Protein AF-A0A2R4D479-F1 (afdb_monomer)

Solvent-accessible surface area (backbone atoms only — not comparable to full-atom values): 5970 Å² total; per-residue (Å²): 133,58,72,70,57,56,53,51,52,51,52,43,51,50,31,46,48,44,20,58,73,64,46,80,60,43,45,58,50,75,53,75,57,97,56,35,37,37,39,37,35,34,48,72,78,60,43,76,32,77,89,82,70,40,78,44,56,50,33,23,30,35,44,27,45,49,48,63,38,92,91,43,76,91,45,66,48,73,45,81,56,66,67,41,71,59,51,73,70,55,50,52,53,52,51,56,51,40,37,58,74,71,63,76,111

Foldseek 3Di:
DDPVVVQVVVLLVLLCCCCVPQVVNDQWDWDDDPFKIKIFRSDDAWDQWPPVRDTHGPRKMKMWTWAADPVHRVDIDTDIDTIGHDHPVNSVVSNVVSCVVVVVD

Structure (mmCIF, N/CA/C/O backbone):
data_AF-A0A2R4D479-F1
#
_entry.id   AF-A0A2R4D479-F1
#
loop_
_atom_site.group_PDB
_atom_site.id
_atom_site.type_symbol
_atom_site.label_atom_id
_atom_site.label_alt_id
_atom_site.label_comp_id
_atom_site.label_asym_id
_atom_site.label_entity_id
_atom_site.label_seq_id
_atom_site.pdbx_PDB_ins_code
_atom_site.Cartn_x
_atom_site.Cartn_y
_atom_site.Cartn_z
_atom_site.occupancy
_atom_site.B_iso_or_equiv
_atom_site.auth_seq_id
_atom_site.auth_comp_id
_atom_site.auth_asym_id
_atom_site.auth_atom_id
_atom_site.pdbx_PDB_model_num
ATOM 1 N N . MET A 1 1 ? -27.115 -8.061 4.539 1.00 49.44 1 MET A N 1
ATOM 2 C CA . MET A 1 1 ? -25.692 -7.739 4.291 1.00 49.44 1 MET A CA 1
ATOM 3 C C . MET A 1 1 ? -24.907 -9.038 4.411 1.00 49.44 1 MET A C 1
ATOM 5 O O . MET A 1 1 ? -24.938 -9.624 5.482 1.00 49.44 1 MET A O 1
ATOM 9 N N . GLY A 1 2 ? -24.333 -9.552 3.318 1.00 49.84 2 GLY A N 1
ATOM 10 C CA . GLY A 1 2 ? -23.584 -10.822 3.328 1.00 49.84 2 GLY A CA 1
ATOM 11 C C . GLY A 1 2 ? -22.213 -10.693 4.003 1.00 49.84 2 GLY A C 1
ATOM 12 O O . GLY A 1 2 ? -21.717 -9.577 4.165 1.00 49.84 2 GLY A O 1
ATOM 13 N N . GLU A 1 3 ? -21.595 -11.817 4.374 1.00 61.03 3 GLU A N 1
ATOM 14 C CA . GLU A 1 3 ? -20.302 -11.890 5.088 1.00 61.03 3 GLU A CA 1
ATOM 15 C C . GLU A 1 3 ? -19.199 -11.018 4.463 1.00 61.03 3 GLU A C 1
ATOM 17 O O . GLU A 1 3 ? -18.471 -10.330 5.179 1.00 61.03 3 GLU A O 1
ATOM 22 N N . ASN A 1 4 ? -19.158 -10.933 3.129 1.00 61.09 4 ASN A N 1
ATOM 23 C CA . ASN A 1 4 ? -18.216 -10.086 2.389 1.00 61.09 4 ASN A CA 1
ATOM 24 C C . ASN A 1 4 ? -18.323 -8.595 2.755 1.00 61.09 4 ASN A C 1
ATOM 26 O O . ASN A 1 4 ? -17.312 -7.906 2.843 1.00 61.09 4 ASN A O 1
ATOM 30 N N . GLY A 1 5 ? -19.531 -8.089 3.024 1.00 58.72 5 GLY A N 1
ATOM 31 C CA . GLY A 1 5 ? -19.734 -6.697 3.435 1.00 58.72 5 GLY A CA 1
ATOM 32 C C . GLY A 1 5 ? -19.196 -6.409 4.839 1.00 58.72 5 GLY A C 1
ATOM 33 O O . GLY A 1 5 ? -18.664 -5.329 5.085 1.00 58.72 5 GLY A O 1
ATOM 34 N N . LYS A 1 6 ? -19.274 -7.391 5.748 1.00 66.00 6 LYS A N 1
ATOM 35 C CA . LYS A 1 6 ? -18.754 -7.273 7.119 1.00 66.00 6 LYS A CA 1
ATOM 36 C C . LYS A 1 6 ? -17.222 -7.289 7.141 1.00 66.00 6 LYS A C 1
ATOM 38 O O . LYS A 1 6 ? -16.619 -6.521 7.885 1.00 66.00 6 LYS A O 1
ATOM 43 N N . ILE A 1 7 ? -16.599 -8.107 6.289 1.00 65.69 7 ILE A N 1
ATOM 44 C CA . ILE A 1 7 ? -15.136 -8.165 6.131 1.00 65.69 7 ILE A CA 1
ATOM 45 C C . ILE A 1 7 ? -14.602 -6.854 5.533 1.00 65.69 7 ILE A C 1
ATOM 47 O O . ILE A 1 7 ? -13.645 -6.290 6.056 1.00 65.69 7 ILE A O 1
ATOM 51 N N . ILE A 1 8 ? -15.250 -6.313 4.494 1.00 63.94 8 ILE A N 1
ATOM 52 C CA . ILE A 1 8 ? -14.837 -5.042 3.870 1.00 63.94 8 ILE A CA 1
ATOM 53 C C . ILE A 1 8 ? -14.929 -3.870 4.859 1.00 63.94 8 ILE A C 1
ATOM 55 O O . ILE A 1 8 ? -14.017 -3.043 4.911 1.00 63.94 8 ILE A O 1
ATOM 59 N N . LEU A 1 9 ? -15.998 -3.799 5.662 1.00 68.75 9 LEU A N 1
ATOM 60 C CA . LEU A 1 9 ? -16.137 -2.776 6.707 1.00 68.75 9 LEU A CA 1
ATOM 61 C C . LEU A 1 9 ? -15.024 -2.881 7.760 1.00 68.75 9 LEU A C 1
ATOM 63 O O . LEU A 1 9 ? -14.459 -1.859 8.141 1.00 68.75 9 LEU A O 1
ATOM 67 N N . ASN A 1 10 ? -14.652 -4.101 8.158 1.00 86.94 10 ASN A N 1
ATOM 68 C CA . ASN A 1 10 ? -13.555 -4.344 9.096 1.00 86.94 10 ASN A CA 1
ATOM 69 C C . ASN A 1 10 ? -12.199 -3.874 8.526 1.00 86.94 10 ASN A C 1
ATOM 71 O O . ASN A 1 10 ? -11.449 -3.172 9.199 1.00 86.94 10 ASN A O 1
ATOM 75 N N . ILE A 1 11 ? -11.910 -4.168 7.252 1.00 94.06 11 ILE A N 1
ATOM 76 C CA . ILE A 1 11 ? -10.670 -3.718 6.595 1.00 94.06 11 ILE A CA 1
ATOM 77 C C . ILE A 1 11 ? -10.611 -2.186 6.492 1.00 94.06 11 ILE A C 1
ATOM 79 O O . ILE A 1 11 ? -9.581 -1.600 6.823 1.00 94.06 11 ILE A O 1
ATOM 83 N N . LYS A 1 12 ? -11.700 -1.524 6.068 1.00 94.44 12 LYS A N 1
ATOM 84 C CA . LYS A 1 12 ? -11.755 -0.052 5.971 1.00 94.44 12 LYS A CA 1
ATOM 85 C C . LYS A 1 12 ? -11.545 0.619 7.326 1.00 94.44 12 LYS A C 1
ATOM 87 O O . LYS A 1 12 ? -10.749 1.549 7.423 1.00 94.44 12 LYS A O 1
ATOM 92 N N . GLN A 1 13 ? -12.234 0.138 8.360 1.00 95.06 13 GLN A N 1
ATOM 93 C CA . GLN A 1 13 ? -12.099 0.681 9.708 1.00 95.06 13 GLN A CA 1
ATOM 94 C C . GLN A 1 13 ? -10.664 0.525 10.223 1.00 95.06 13 GLN A C 1
ATOM 96 O O . GLN A 1 13 ? -10.056 1.501 10.657 1.00 95.06 13 GLN A O 1
ATOM 101 N N . ARG A 1 14 ? -10.086 -0.671 10.088 1.00 96.00 14 ARG A N 1
ATOM 102 C CA . ARG A 1 14 ? -8.727 -0.950 10.556 1.00 96.00 14 ARG A CA 1
ATOM 103 C C . ARG A 1 14 ? -7.666 -0.143 9.800 1.00 96.00 14 ARG A C 1
ATOM 105 O O . ARG A 1 14 ? -6.741 0.380 10.411 1.00 96.00 14 ARG A O 1
ATOM 112 N N . ALA A 1 15 ? -7.816 0.036 8.486 1.00 97.00 15 ALA A N 1
ATOM 113 C CA . ALA A 1 15 ? -6.937 0.913 7.708 1.00 97.00 15 ALA A CA 1
ATOM 114 C C . ALA A 1 15 ? -6.992 2.374 8.198 1.00 97.00 15 ALA A C 1
ATOM 116 O O . ALA A 1 15 ? -5.961 3.046 8.271 1.00 97.00 15 ALA A O 1
ATOM 117 N N . MET A 1 16 ? -8.181 2.851 8.579 1.00 96.62 16 MET A N 1
ATOM 118 C CA . MET A 1 16 ? -8.384 4.197 9.118 1.00 96.62 16 MET A CA 1
ATOM 119 C C . MET A 1 16 ? -7.774 4.371 10.511 1.00 96.62 16 MET A C 1
ATOM 121 O O . MET A 1 16 ? -7.172 5.407 10.791 1.00 96.62 16 MET A O 1
ATOM 125 N N . GLU A 1 17 ? -7.875 3.350 11.363 1.00 96.31 17 GLU A N 1
ATOM 126 C CA . GLU A 1 17 ? -7.202 3.317 12.664 1.00 96.31 17 GLU A CA 1
ATOM 127 C C . GLU A 1 17 ? -5.685 3.422 12.481 1.00 96.31 17 GLU A C 1
ATOM 129 O O . GLU A 1 17 ? -5.085 4.354 13.006 1.00 96.31 17 GLU A O 1
ATOM 134 N N . ILE A 1 18 ? -5.080 2.575 11.640 1.00 96.81 18 ILE A N 1
ATOM 135 C CA . ILE A 1 18 ? -3.639 2.616 11.329 1.00 96.81 18 ILE A CA 1
ATOM 136 C C . ILE A 1 18 ? -3.212 3.991 10.810 1.00 96.81 18 ILE A C 1
ATOM 138 O O . ILE A 1 18 ? -2.198 4.533 11.256 1.00 96.81 18 ILE A O 1
ATOM 142 N N . LYS A 1 19 ? -3.983 4.570 9.879 1.00 97.19 19 LYS A N 1
ATOM 143 C CA . LYS A 1 19 ? -3.735 5.917 9.350 1.00 97.19 19 LYS A CA 1
ATOM 144 C C . LYS A 1 19 ? -3.632 6.937 10.484 1.00 97.19 19 LYS A C 1
ATOM 146 O O . LYS A 1 19 ? -2.685 7.719 10.514 1.00 97.19 19 LYS A O 1
ATOM 151 N N . ASN A 1 20 ? -4.605 6.938 11.389 1.00 96.94 20 ASN A N 1
ATOM 152 C CA . ASN A 1 20 ? -4.739 7.977 12.404 1.00 96.94 20 ASN A CA 1
ATOM 153 C C . ASN A 1 20 ? -3.802 7.771 13.600 1.00 96.94 20 ASN A C 1
ATOM 155 O O . ASN A 1 20 ? -3.321 8.756 14.151 1.00 96.94 20 ASN A O 1
ATOM 159 N N . THR A 1 21 ? -3.538 6.526 14.002 1.00 95.56 21 THR A N 1
ATOM 160 C CA . THR A 1 21 ? -2.776 6.230 15.224 1.00 95.56 21 THR A CA 1
ATOM 161 C C . THR A 1 21 ? -1.297 5.972 14.963 1.00 95.56 21 THR A C 1
ATOM 163 O O . THR A 1 21 ? -0.469 6.411 15.751 1.00 95.56 21 THR A O 1
ATOM 166 N N . LEU A 1 22 ? -0.949 5.298 13.860 1.00 95.00 22 LEU A N 1
ATOM 167 C CA . LEU A 1 22 ? 0.427 4.863 13.584 1.00 95.00 22 LEU A CA 1
ATOM 168 C C . LEU A 1 22 ? 1.089 5.641 12.445 1.00 95.00 22 LEU A C 1
ATOM 170 O O . LEU A 1 22 ? 2.303 5.824 12.461 1.00 95.00 22 LEU A O 1
ATOM 174 N N . ASN A 1 23 ? 0.312 6.094 11.455 1.00 96.44 23 ASN A N 1
ATOM 175 C CA . ASN A 1 23 ? 0.824 6.761 10.253 1.00 96.44 23 ASN A CA 1
ATOM 176 C C . ASN A 1 23 ? 0.630 8.287 10.266 1.00 96.44 23 ASN A C 1
ATOM 178 O O . ASN A 1 23 ? 0.609 8.905 9.205 1.00 96.44 23 ASN A O 1
ATOM 182 N N . GLY A 1 24 ? 0.409 8.908 11.430 1.00 93.12 24 GLY A N 1
ATOM 183 C CA . GLY A 1 24 ? 0.338 10.372 11.571 1.00 93.12 24 GLY A CA 1
ATOM 184 C C . GLY A 1 24 ? -0.705 11.073 10.686 1.00 93.12 24 GLY A C 1
ATOM 185 O O . GLY A 1 24 ? -0.520 12.229 10.316 1.00 93.12 24 GLY A O 1
ATOM 186 N N . GLY A 1 25 ? -1.772 10.375 10.291 1.00 95.12 25 GLY A N 1
ATOM 187 C CA . GLY A 1 25 ? -2.818 10.885 9.404 1.00 95.12 25 GLY A CA 1
ATOM 188 C C . GLY A 1 25 ? -2.520 10.767 7.904 1.00 95.12 25 GLY A C 1
ATOM 189 O O . GLY A 1 25 ? -3.378 11.125 7.093 1.00 95.12 25 GLY A O 1
ATOM 190 N N . TYR A 1 26 ? -1.360 10.242 7.493 1.00 96.75 26 TYR A N 1
ATOM 191 C CA . TYR A 1 26 ? -1.051 10.047 6.076 1.00 96.75 26 TYR A CA 1
ATOM 192 C C . TYR A 1 26 ? -1.898 8.923 5.463 1.00 96.75 26 TYR A C 1
ATOM 194 O O . TYR A 1 26 ? -2.046 7.831 6.014 1.00 96.75 26 TYR A O 1
ATOM 202 N N . ASN A 1 27 ? -2.413 9.172 4.258 1.00 97.38 27 ASN A N 1
ATOM 203 C CA . ASN A 1 27 ? -3.309 8.253 3.550 1.00 97.38 27 ASN A CA 1
ATOM 204 C C . ASN A 1 27 ? -2.623 6.994 3.009 1.00 97.38 27 ASN A C 1
ATOM 206 O O . ASN A 1 27 ? -3.310 6.076 2.575 1.00 97.38 27 ASN A O 1
ATOM 210 N N . SER A 1 28 ? -1.293 6.950 2.983 1.00 97.00 28 SER A N 1
ATOM 211 C CA . SER A 1 28 ? -0.557 5.867 2.338 1.00 97.00 28 SER A CA 1
ATOM 212 C C . SER A 1 28 ? 0.729 5.529 3.069 1.00 97.00 28 SER A C 1
ATOM 214 O O . SER A 1 28 ? 1.382 6.423 3.608 1.00 97.00 28 SER A O 1
ATOM 216 N N . VAL A 1 29 ? 1.132 4.264 2.991 1.00 97.69 29 VAL A N 1
ATOM 217 C CA . VAL A 1 29 ? 2.411 3.753 3.493 1.00 97.69 29 VAL A CA 1
ATOM 218 C C . VAL A 1 29 ? 3.145 3.070 2.351 1.00 97.69 29 VAL A C 1
ATOM 220 O O . VAL A 1 29 ? 2.562 2.286 1.608 1.00 97.69 29 VAL A O 1
ATOM 223 N N . SER A 1 30 ? 4.433 3.358 2.191 1.00 97.31 30 SER A N 1
ATOM 224 C CA . SER A 1 30 ? 5.271 2.722 1.172 1.00 97.31 30 SER A CA 1
ATOM 225 C C . SER A 1 30 ? 6.373 1.911 1.834 1.00 97.31 30 SER A C 1
ATOM 227 O O . SER A 1 30 ? 7.240 2.470 2.498 1.00 97.31 30 SER A O 1
ATOM 229 N N . ILE A 1 31 ? 6.355 0.594 1.633 1.00 96.25 31 ILE A N 1
ATOM 230 C CA . ILE A 1 31 ? 7.339 -0.330 2.199 1.00 96.25 31 ILE A CA 1
ATOM 231 C C . ILE A 1 31 ? 8.279 -0.777 1.085 1.00 96.25 31 ILE A C 1
ATOM 233 O O . ILE A 1 31 ? 7.871 -1.431 0.121 1.00 96.25 31 ILE A O 1
ATOM 237 N N . LYS A 1 32 ? 9.554 -0.409 1.212 1.00 93.81 32 LYS A N 1
ATOM 238 C CA . LYS A 1 32 ? 10.599 -0.738 0.240 1.00 93.81 32 LYS A CA 1
ATOM 239 C C . LYS A 1 32 ? 11.400 -1.952 0.698 1.00 93.81 32 LYS A C 1
ATOM 241 O O . LYS A 1 32 ? 11.854 -2.023 1.833 1.00 93.81 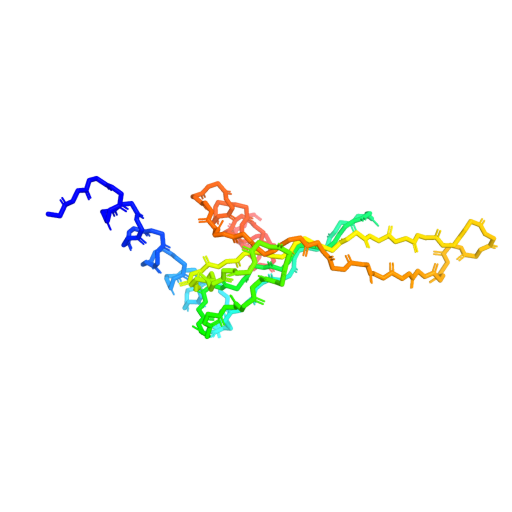32 LYS A O 1
ATOM 246 N N . THR A 1 33 ? 11.628 -2.872 -0.227 1.00 89.44 33 THR A N 1
ATOM 247 C CA . THR A 1 33 ? 12.572 -3.988 -0.102 1.00 89.44 33 THR A CA 1
ATOM 248 C C . THR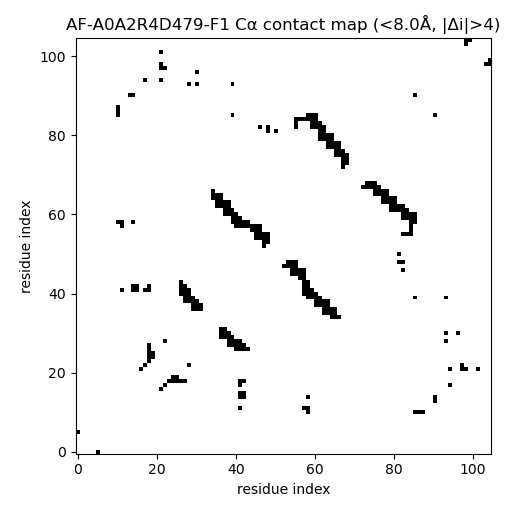 A 1 33 ? 13.682 -3.837 -1.150 1.00 89.44 33 THR A C 1
ATOM 250 O O . THR A 1 33 ? 13.711 -2.857 -1.902 1.00 89.44 33 THR A O 1
ATOM 253 N N . LYS A 1 34 ? 14.607 -4.801 -1.218 1.00 86.81 34 LYS A N 1
ATOM 254 C CA . LYS A 1 34 ? 15.702 -4.795 -2.198 1.00 86.81 34 LYS A CA 1
ATOM 255 C C . LYS A 1 34 ? 15.187 -4.711 -3.643 1.00 86.81 34 LYS A C 1
ATOM 257 O O . LYS A 1 34 ? 15.676 -3.871 -4.404 1.00 86.81 34 LYS A O 1
ATOM 262 N N . ASP A 1 35 ? 14.172 -5.517 -3.958 1.00 88.12 35 ASP A N 1
ATOM 263 C CA . ASP A 1 35 ? 13.725 -5.792 -5.332 1.00 88.12 35 ASP A CA 1
ATOM 264 C C . ASP A 1 35 ? 12.306 -5.281 -5.630 1.00 88.12 35 ASP A C 1
ATOM 266 O O . ASP A 1 35 ? 11.870 -5.262 -6.781 1.00 88.12 35 ASP A O 1
ATOM 270 N N . LYS A 1 36 ? 11.572 -4.830 -4.609 1.00 93.25 36 LYS A N 1
ATOM 271 C CA . LYS A 1 36 ? 10.225 -4.278 -4.782 1.00 93.25 36 LYS A CA 1
ATOM 272 C C . LYS A 1 36 ? 9.911 -3.128 -3.842 1.00 93.25 36 LYS A C 1
ATOM 274 O O . LYS A 1 36 ? 10.487 -3.011 -2.760 1.00 93.25 36 LYS A O 1
ATOM 279 N N . LEU A 1 37 ? 8.955 -2.310 -4.251 1.00 95.06 37 LEU A N 1
ATOM 280 C CA . LEU A 1 37 ? 8.273 -1.328 -3.417 1.00 95.06 37 LEU A CA 1
ATOM 281 C C . LEU A 1 37 ? 6.796 -1.701 -3.400 1.00 95.06 37 LEU A C 1
ATOM 283 O O . LEU A 1 37 ? 6.214 -1.854 -4.467 1.00 95.06 37 LEU A O 1
ATOM 287 N N . THR A 1 38 ? 6.184 -1.799 -2.229 1.00 96.75 38 THR A N 1
ATOM 288 C CA . THR A 1 38 ? 4.729 -1.940 -2.130 1.00 96.75 38 THR A CA 1
ATOM 289 C C . THR A 1 38 ? 4.159 -0.678 -1.503 1.00 96.75 38 THR A C 1
ATOM 291 O O . THR A 1 38 ? 4.578 -0.279 -0.416 1.00 96.75 38 THR A O 1
ATOM 294 N N . ARG A 1 39 ? 3.220 -0.039 -2.200 1.00 96.94 39 ARG A N 1
ATOM 295 C CA . ARG A 1 39 ? 2.434 1.085 -1.692 1.00 96.94 39 ARG A CA 1
ATOM 296 C C . ARG A 1 39 ? 1.096 0.554 -1.199 1.00 96.94 39 ARG A C 1
ATOM 298 O O . ARG A 1 39 ? 0.416 -0.147 -1.938 1.00 96.94 39 ARG A O 1
ATOM 305 N N . TYR A 1 40 ? 0.729 0.913 0.019 1.00 97.88 40 TYR A N 1
ATOM 306 C CA . TYR A 1 40 ? -0.555 0.619 0.640 1.00 97.88 40 TYR A CA 1
ATOM 307 C C . TYR A 1 40 ? -1.292 1.942 0.821 1.00 97.88 40 TYR A C 1
ATOM 309 O O . TYR A 1 40 ? -0.898 2.752 1.658 1.00 97.88 40 TYR A O 1
ATOM 317 N N . ASP A 1 41 ? -2.322 2.184 0.020 1.00 97.44 41 ASP A N 1
ATOM 318 C CA . ASP A 1 41 ? -3.223 3.318 0.196 1.00 97.44 41 ASP A CA 1
ATOM 319 C C . ASP A 1 41 ? -4.308 2.896 1.201 1.00 97.44 41 ASP A C 1
ATOM 321 O O . ASP A 1 41 ? -5.115 2.005 0.939 1.00 97.44 41 ASP A O 1
ATOM 325 N N . LEU A 1 42 ? -4.268 3.495 2.392 1.00 97.12 42 LEU A N 1
ATOM 326 C CA . LEU A 1 42 ? -5.139 3.196 3.533 1.00 97.12 42 LEU A CA 1
ATOM 327 C C . LEU A 1 42 ? -6.476 3.940 3.447 1.00 97.12 42 LEU A C 1
ATOM 329 O O . LEU A 1 42 ? -7.491 3.451 3.934 1.00 97.12 42 LEU A O 1
ATOM 333 N N . ASP A 1 43 ? -6.469 5.122 2.830 1.00 95.19 43 ASP A N 1
ATOM 334 C CA . ASP A 1 43 ? -7.638 5.984 2.660 1.00 95.19 43 ASP 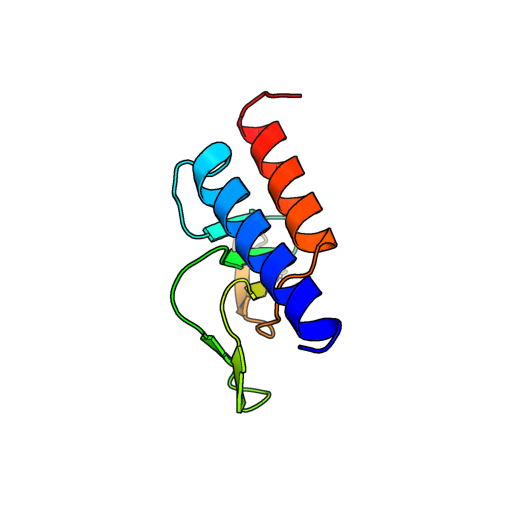A CA 1
ATOM 335 C C . ASP A 1 43 ? -7.486 6.874 1.411 1.00 95.19 43 ASP A C 1
ATOM 337 O O . ASP A 1 43 ? -6.389 7.038 0.873 1.00 95.19 43 ASP A O 1
ATOM 341 N N . GLY A 1 44 ? -8.586 7.444 0.919 1.00 91.44 44 GLY A N 1
ATOM 342 C CA . GLY A 1 44 ? -8.611 8.337 -0.237 1.00 91.44 44 GLY A CA 1
ATOM 343 C C . GLY A 1 44 ? -9.437 7.814 -1.410 1.00 91.44 44 GLY A C 1
ATOM 344 O O . GLY A 1 44 ? -10.430 7.109 -1.241 1.00 91.44 44 GLY A O 1
ATOM 345 N N . LYS A 1 45 ? -9.059 8.222 -2.628 1.00 92.81 45 LYS A N 1
ATOM 346 C CA . LYS A 1 45 ? -9.855 7.959 -3.835 1.00 92.81 45 LYS A CA 1
ATOM 347 C C . LYS A 1 45 ? -9.652 6.528 -4.351 1.00 92.81 45 LYS A C 1
ATOM 349 O O . LYS A 1 45 ? -8.511 6.067 -4.350 1.00 92.81 45 LYS A O 1
ATOM 354 N N . PRO A 1 46 ? -10.712 5.881 -4.871 1.00 92.75 46 PRO A N 1
ATOM 355 C CA . PRO A 1 46 ? -10.591 4.636 -5.620 1.00 92.75 46 PRO A CA 1
ATOM 356 C C . PRO A 1 46 ? -9.628 4.763 -6.803 1.00 92.75 46 PRO A C 1
ATOM 358 O O . PRO A 1 46 ? -9.482 5.837 -7.396 1.00 92.75 46 PRO A O 1
ATOM 361 N N . HIS A 1 47 ? -9.010 3.649 -7.181 1.00 92.50 47 HIS A N 1
ATOM 362 C CA . HIS A 1 47 ? -8.098 3.566 -8.313 1.00 92.50 47 HIS A CA 1
ATOM 363 C C . HIS A 1 47 ? -8.747 2.828 -9.483 1.00 92.50 47 HIS A C 1
ATOM 365 O O . HIS A 1 47 ? -9.337 1.768 -9.301 1.00 92.50 47 HIS A O 1
ATOM 371 N N . TYR A 1 48 ? -8.604 3.346 -10.704 1.00 93.19 48 TYR A N 1
ATOM 372 C CA . TYR A 1 48 ? -9.005 2.615 -11.905 1.00 93.19 48 TYR A CA 1
ATOM 373 C C . TYR A 1 48 ? -7.849 1.743 -12.407 1.00 93.19 48 TYR A C 1
ATOM 375 O O . TYR A 1 48 ? -6.887 2.246 -12.992 1.00 93.19 48 TYR A O 1
ATOM 383 N N . GLU A 1 49 ? -7.939 0.435 -12.175 1.00 92.88 49 GLU A N 1
ATOM 384 C CA . GLU A 1 49 ? -6.933 -0.530 -12.604 1.00 92.88 49 GLU A CA 1
ATOM 385 C C . GLU A 1 49 ? -7.154 -0.879 -14.083 1.00 92.88 49 GLU A C 1
ATOM 387 O O . GLU A 1 49 ? -8.195 -1.403 -14.490 1.00 92.88 49 GLU A O 1
ATOM 392 N N . LYS A 1 50 ? -6.169 -0.526 -14.914 1.00 89.69 50 LYS A N 1
ATOM 393 C CA . LYS A 1 50 ? -6.300 -0.545 -16.377 1.00 89.69 50 LYS A CA 1
ATOM 394 C C . LYS A 1 50 ? -6.352 -1.956 -16.962 1.00 89.69 50 LYS A C 1
ATOM 396 O O . LYS A 1 50 ? -7.007 -2.144 -17.985 1.00 89.69 50 LYS A O 1
ATOM 401 N N . THR A 1 51 ? -5.669 -2.919 -16.348 1.00 88.50 51 THR A N 1
ATOM 402 C CA . THR A 1 51 ? -5.509 -4.281 -16.880 1.00 88.50 51 THR A CA 1
ATOM 403 C C . THR A 1 51 ? -6.814 -5.068 -16.787 1.00 88.50 51 THR A C 1
ATOM 405 O O . THR A 1 51 ? -7.279 -5.653 -17.761 1.00 88.50 51 THR A O 1
ATOM 408 N N . SER A 1 52 ? -7.441 -5.025 -15.619 1.00 89.50 52 SER A N 1
ATOM 409 C CA . SER A 1 52 ? -8.724 -5.636 -15.284 1.00 89.50 52 SER A CA 1
ATOM 410 C C . SER A 1 52 ? -9.918 -4.740 -15.616 1.00 89.50 52 SER A C 1
ATOM 412 O O . SER A 1 52 ? -11.049 -5.224 -15.591 1.00 89.50 52 SER A O 1
ATOM 414 N N . LYS A 1 53 ? -9.679 -3.462 -15.959 1.00 93.50 53 LYS A N 1
ATOM 415 C CA . LYS A 1 53 ? -10.694 -2.436 -16.266 1.00 93.50 53 LYS A CA 1
ATOM 416 C C . LYS A 1 53 ? -11.716 -2.268 -15.138 1.00 93.50 53 LYS A C 1
ATOM 418 O O . LYS A 1 53 ? -12.917 -2.152 -15.384 1.00 93.50 53 LYS A O 1
ATOM 423 N N . LYS A 1 54 ? -11.242 -2.282 -13.891 1.00 93.62 54 LYS A N 1
ATOM 424 C CA . LYS A 1 54 ? -12.079 -2.194 -12.686 1.00 93.62 54 LYS A CA 1
ATOM 425 C C . LYS A 1 54 ? -11.680 -1.012 -11.819 1.00 93.62 54 LYS A C 1
ATOM 427 O O . LYS A 1 54 ? -10.510 -0.653 -11.733 1.00 93.62 54 LYS A O 1
ATOM 432 N N . ILE A 1 55 ? -12.672 -0.439 -11.144 1.00 94.38 55 ILE A N 1
ATOM 433 C CA . ILE A 1 55 ? -12.438 0.490 -10.039 1.00 94.38 55 ILE A CA 1
ATOM 434 C C . ILE A 1 55 ? -12.185 -0.346 -8.785 1.00 94.38 55 ILE A C 1
ATOM 436 O O . ILE A 1 55 ? -13.001 -1.194 -8.426 1.00 94.38 55 ILE A O 1
ATOM 440 N N . ILE A 1 56 ? -11.044 -0.111 -8.150 1.00 94.50 56 ILE A N 1
ATOM 441 C CA . ILE A 1 56 ? -10.650 -0.710 -6.883 1.00 94.50 56 ILE A CA 1
ATOM 442 C C . ILE A 1 56 ? -10.768 0.368 -5.811 1.00 94.50 56 ILE A C 1
ATOM 444 O O . ILE A 1 56 ? -10.038 1.362 -5.828 1.00 94.50 56 ILE A O 1
ATOM 448 N N . ASP A 1 57 ? -11.713 0.183 -4.895 1.00 94.06 57 ASP A N 1
ATOM 449 C CA . ASP A 1 57 ? -11.897 1.088 -3.767 1.00 94.06 57 ASP A CA 1
ATOM 450 C C . ASP A 1 57 ? -10.714 1.021 -2.803 1.00 94.06 57 ASP A C 1
ATOM 452 O O . ASP A 1 57 ? -10.100 -0.024 -2.594 1.00 94.06 57 ASP A O 1
ATOM 456 N N . THR A 1 58 ? -10.426 2.148 -2.164 1.00 92.88 58 THR A N 1
ATOM 457 C CA . THR A 1 58 ? -9.475 2.217 -1.055 1.00 92.88 58 THR A CA 1
ATOM 458 C C . THR A 1 58 ? -10.115 1.621 0.210 1.00 92.88 58 THR A C 1
A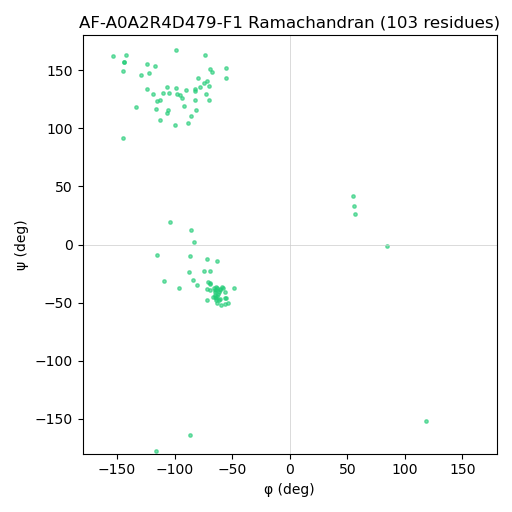TOM 460 O O . THR A 1 58 ? -11.303 1.872 0.458 1.00 92.88 58 THR A O 1
ATOM 463 N N . PRO A 1 59 ? -9.386 0.829 1.019 1.00 96.81 59 PRO A N 1
ATOM 464 C CA . PRO A 1 59 ? -7.946 0.563 0.966 1.00 96.81 59 PRO A CA 1
ATOM 465 C C . PRO A 1 59 ? -7.504 -0.440 -0.110 1.00 96.81 59 PRO A C 1
ATOM 467 O O . PRO A 1 59 ? -8.087 -1.513 -0.272 1.00 96.81 59 PRO A O 1
ATOM 470 N N . HIS A 1 60 ? -6.421 -0.100 -0.809 1.00 97.00 60 HIS A N 1
ATOM 471 C CA . HIS A 1 60 ? -5.825 -0.914 -1.869 1.00 97.00 60 HIS A CA 1
ATOM 472 C C . HIS A 1 60 ? -4.297 -0.833 -1.846 1.00 97.00 60 HIS A C 1
ATOM 474 O O . HIS A 1 60 ? -3.707 0.049 -1.223 1.00 97.00 60 HIS A O 1
ATOM 480 N N . LYS A 1 61 ? -3.639 -1.776 -2.516 1.00 97.06 61 LYS A N 1
ATOM 481 C CA . LYS A 1 61 ? -2.186 -1.843 -2.631 1.00 97.06 61 LYS A CA 1
ATOM 482 C C . LYS A 1 61 ? -1.740 -1.870 -4.080 1.00 97.06 61 LYS A C 1
ATOM 484 O O . LYS A 1 61 ? -2.468 -2.313 -4.966 1.00 97.06 61 LYS A O 1
ATOM 489 N N . ILE A 1 62 ? -0.513 -1.416 -4.287 1.00 95.69 62 ILE A N 1
ATOM 490 C CA . ILE A 1 62 ? 0.176 -1.424 -5.570 1.00 95.69 62 ILE A CA 1
ATOM 491 C C . ILE A 1 62 ? 1.584 -1.958 -5.333 1.00 95.69 62 ILE A C 1
ATOM 493 O O . ILE A 1 62 ? 2.366 -1.361 -4.585 1.00 95.69 62 ILE A O 1
ATOM 497 N N . GLU A 1 63 ? 1.920 -3.078 -5.965 1.00 95.19 63 GLU A N 1
ATOM 498 C CA . GLU A 1 63 ? 3.294 -3.575 -5.985 1.00 95.19 63 GLU A CA 1
ATOM 499 C C . GLU A 1 63 ? 4.043 -3.003 -7.188 1.00 95.19 63 GLU A C 1
ATOM 501 O O . GLU A 1 63 ? 3.554 -3.016 -8.314 1.00 95.19 63 GLU A O 1
ATOM 506 N N . TYR A 1 64 ? 5.253 -2.511 -6.9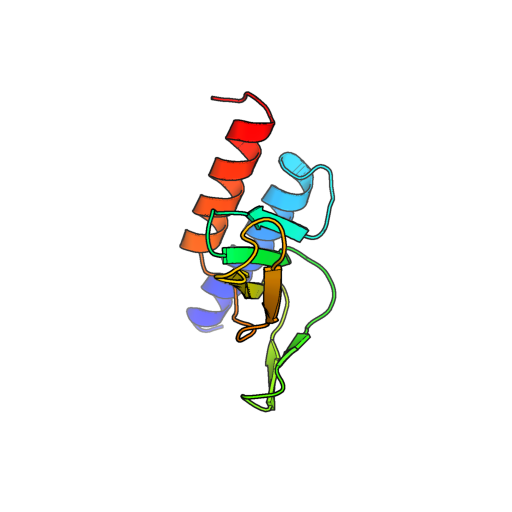55 1.00 94.69 64 TYR A N 1
ATOM 507 C CA . TYR A 1 64 ? 6.162 -2.036 -7.984 1.00 94.69 64 TYR A CA 1
ATOM 508 C C . TYR A 1 64 ? 7.402 -2.924 -8.005 1.00 94.69 64 TYR A C 1
ATOM 510 O O . TYR A 1 64 ? 8.119 -3.039 -7.005 1.00 94.69 64 TYR A O 1
ATOM 518 N N . THR A 1 65 ? 7.689 -3.509 -9.162 1.00 93.94 65 THR A N 1
ATOM 519 C CA . THR A 1 65 ? 8.907 -4.294 -9.383 1.00 93.94 65 THR A CA 1
ATOM 520 C C . THR A 1 65 ? 10.066 -3.362 -9.697 1.00 93.94 65 THR A C 1
ATOM 522 O O . THR A 1 65 ? 9.946 -2.466 -10.539 1.00 93.94 65 THR A O 1
ATOM 525 N N . LYS A 1 66 ? 11.200 -3.578 -9.030 1.00 93.19 66 LYS A N 1
ATOM 526 C CA . LYS A 1 66 ? 12.437 -2.846 -9.278 1.00 9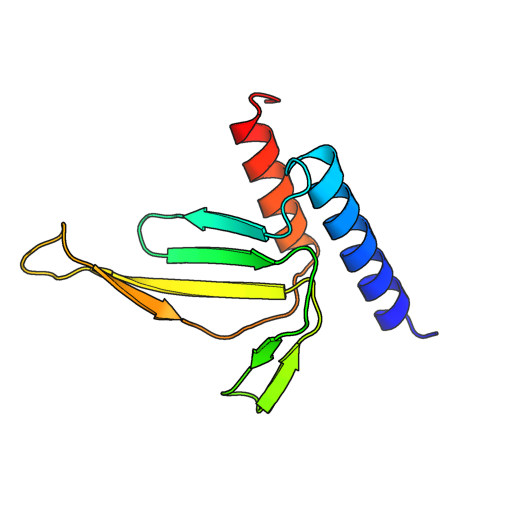3.19 66 LYS A CA 1
ATOM 527 C C . LYS A 1 66 ? 13.283 -3.592 -10.304 1.00 93.19 66 LYS A C 1
ATOM 529 O O . LYS A 1 66 ? 13.748 -4.697 -10.056 1.00 93.19 66 LYS A O 1
ATOM 534 N N . HIS A 1 67 ? 13.543 -2.942 -11.429 1.00 91.56 67 HIS A N 1
ATOM 535 C CA . HIS A 1 67 ? 14.423 -3.439 -12.483 1.00 91.56 67 HIS A CA 1
ATOM 536 C C . HIS A 1 67 ? 15.784 -2.772 -12.338 1.00 91.56 67 HIS A C 1
ATOM 538 O O . HIS A 1 67 ? 15.936 -1.591 -12.661 1.00 91.56 67 HIS A O 1
ATOM 544 N N . ILE A 1 68 ? 16.750 -3.508 -11.791 1.00 90.44 68 ILE A N 1
ATOM 545 C CA . ILE A 1 68 ? 18.121 -3.030 -11.580 1.00 90.44 68 ILE A CA 1
ATOM 546 C C . ILE A 1 68 ? 18.898 -3.176 -12.888 1.00 90.44 68 ILE A C 1
ATOM 548 O O . ILE A 1 68 ? 18.830 -4.217 -13.540 1.00 90.44 68 ILE A O 1
ATOM 552 N N . ASN A 1 69 ? 19.634 -2.136 -13.276 1.00 90.56 69 ASN A N 1
ATOM 553 C CA . ASN A 1 69 ? 20.501 -2.210 -14.440 1.00 90.56 69 ASN A CA 1
ATOM 554 C C . ASN A 1 69 ? 21.701 -3.136 -14.131 1.00 90.56 69 ASN A C 1
ATOM 556 O O . ASN A 1 69 ? 22.419 -2.883 -13.161 1.00 90.56 69 ASN A O 1
ATOM 560 N N . PRO A 1 70 ? 21.943 -4.192 -14.931 1.00 90.06 70 PRO A N 1
ATOM 561 C CA . PRO A 1 70 ? 23.020 -5.141 -14.660 1.00 90.06 70 PRO A CA 1
ATOM 562 C C . PRO A 1 70 ? 24.427 -4.554 -14.859 1.00 90.06 70 PRO A C 1
ATOM 564 O O . PRO A 1 70 ? 25.371 -5.061 -14.263 1.00 90.06 70 PRO A O 1
ATOM 567 N N . GLN A 1 71 ? 24.586 -3.494 -15.659 1.00 93.81 71 GLN A N 1
ATOM 568 C CA . GLN A 1 71 ? 25.864 -2.796 -15.853 1.00 93.81 71 GLN A CA 1
ATOM 569 C C . GLN A 1 71 ? 26.116 -1.692 -14.815 1.00 93.81 71 GLN A C 1
ATOM 571 O O . GLN A 1 71 ? 27.262 -1.318 -14.587 1.00 93.81 71 GLN A O 1
ATOM 576 N N . ASP A 1 72 ? 25.062 -1.156 -14.197 1.00 91.12 72 ASP A N 1
ATOM 577 C CA . ASP A 1 72 ? 25.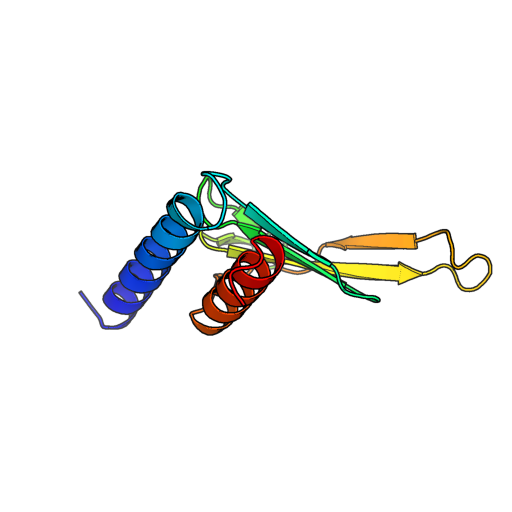156 -0.096 -13.190 1.00 91.12 72 ASP A CA 1
ATOM 578 C C . ASP A 1 72 ? 24.070 -0.276 -12.114 1.00 91.12 72 ASP A C 1
ATOM 580 O O . ASP A 1 72 ? 22.962 0.254 -12.256 1.00 91.12 72 ASP A O 1
ATOM 584 N N . PRO A 1 73 ? 24.371 -0.986 -11.010 1.00 87.06 73 PRO A N 1
ATOM 585 C CA . PRO A 1 73 ? 23.391 -1.299 -9.969 1.00 87.06 73 PRO A CA 1
ATOM 586 C C . PRO A 1 73 ? 22.810 -0.081 -9.236 1.00 87.06 73 PRO A C 1
ATOM 588 O O . PRO A 1 73 ? 21.804 -0.209 -8.530 1.00 87.06 73 PRO A O 1
ATOM 591 N N . THR A 1 74 ? 23.419 1.101 -9.383 1.00 87.88 74 THR A N 1
ATOM 592 C CA . THR A 1 74 ? 22.889 2.352 -8.818 1.00 87.88 74 THR A CA 1
ATOM 593 C C . THR A 1 74 ? 21.678 2.860 -9.601 1.00 87.88 74 THR A C 1
ATOM 595 O O . THR A 1 74 ? 20.821 3.556 -9.050 1.00 87.88 74 THR A O 1
ATOM 598 N N . LYS A 1 75 ? 21.551 2.453 -10.870 1.00 89.62 75 LYS A N 1
ATOM 599 C CA . LYS A 1 75 ? 20.436 2.800 -11.748 1.00 89.62 75 LYS A CA 1
ATOM 600 C C . LYS A 1 75 ? 19.381 1.708 -11.717 1.00 89.62 75 LYS A C 1
ATOM 602 O O . LYS A 1 75 ? 19.645 0.530 -11.949 1.00 89.62 75 LYS A O 1
ATOM 607 N N . TYR A 1 76 ? 18.142 2.118 -11.482 1.00 90.50 76 TYR A N 1
ATOM 608 C CA . TYR A 1 76 ? 16.996 1.225 -11.545 1.00 90.50 76 TYR A CA 1
ATOM 609 C C . TYR A 1 76 ? 15.773 1.938 -12.109 1.00 90.50 76 TYR A C 1
ATOM 611 O O . TYR A 1 76 ? 15.660 3.163 -12.053 1.00 90.50 76 TYR A O 1
ATOM 619 N N . ARG A 1 77 ? 14.842 1.149 -12.640 1.00 92.31 77 ARG A N 1
ATOM 620 C CA . ARG A 1 77 ? 13.494 1.594 -13.003 1.00 92.31 77 ARG A CA 1
ATOM 621 C C . ARG A 1 77 ? 12.473 0.845 -12.164 1.00 92.31 77 ARG A C 1
ATOM 623 O O . ARG A 1 77 ? 12.733 -0.271 -11.723 1.00 92.31 77 ARG A O 1
ATOM 630 N N . MET A 1 78 ? 11.317 1.458 -11.953 1.00 92.81 78 MET A N 1
ATOM 631 C CA . MET A 1 78 ? 10.185 0.816 -11.291 1.00 92.81 78 MET A CA 1
ATOM 632 C C . MET A 1 78 ? 9.091 0.584 -12.324 1.00 92.81 78 MET A C 1
ATOM 634 O O . MET A 1 78 ? 8.731 1.512 -13.048 1.00 92.81 78 MET A O 1
ATOM 638 N N . SER A 1 79 ? 8.563 -0.633 -12.392 1.00 92.31 79 SER A N 1
ATOM 639 C CA . SER A 1 79 ? 7.341 -0.923 -13.141 1.00 92.31 79 SER A CA 1
ATOM 640 C C . SER A 1 79 ? 6.191 -1.103 -12.168 1.00 92.31 79 SER A C 1
ATOM 642 O O . SER A 1 79 ? 6.309 -1.870 -11.213 1.00 92.31 79 SER A O 1
ATOM 644 N N . GLN A 1 80 ? 5.083 -0.416 -12.417 1.00 91.94 80 GLN A N 1
ATOM 645 C CA . GLN A 1 80 ? 3.866 -0.593 -11.638 1.00 91.94 80 GLN A CA 1
ATOM 646 C C . GLN A 1 80 ? 3.200 -1.931 -11.990 1.00 91.94 80 GLN A C 1
ATOM 648 O O . GLN A 1 80 ? 3.006 -2.227 -13.167 1.00 91.94 80 GLN A O 1
ATOM 653 N N . GLY A 1 81 ? 2.877 -2.724 -10.970 1.00 91.00 81 GLY A N 1
ATOM 654 C CA . GLY A 1 81 ? 2.062 -3.931 -11.068 1.00 91.00 81 GLY A CA 1
ATOM 655 C C . GLY A 1 81 ? 0.563 -3.639 -10.971 1.00 91.00 81 GLY A C 1
ATOM 656 O O . GLY A 1 81 ? 0.116 -2.501 -11.130 1.00 91.00 81 GLY A O 1
ATOM 657 N N . LEU A 1 82 ? -0.224 -4.683 -10.711 1.00 92.25 82 LEU A N 1
ATOM 658 C CA . LEU A 1 82 ? -1.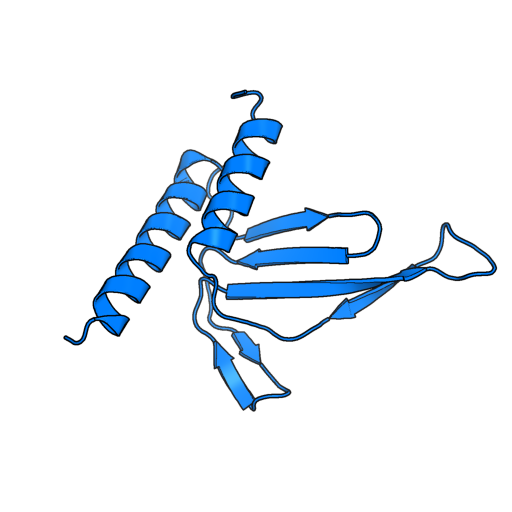672 -4.563 -10.550 1.00 92.25 82 LEU A CA 1
ATOM 659 C C . LEU A 1 82 ? -2.033 -3.817 -9.261 1.00 92.25 82 LEU A C 1
ATOM 661 O O . LEU A 1 82 ? -1.300 -3.858 -8.271 1.00 92.25 82 LEU A O 1
ATOM 665 N N . VAL A 1 83 ? -3.183 -3.145 -9.296 1.00 94.31 83 VAL A N 1
ATOM 666 C CA . VAL A 1 83 ? -3.806 -2.570 -8.103 1.00 94.31 83 VAL A CA 1
ATOM 667 C C . VAL A 1 83 ? -4.800 -3.570 -7.542 1.00 94.31 83 VAL A C 1
ATOM 669 O O . VAL A 1 83 ? -5.691 -4.034 -8.252 1.00 94.31 83 VAL A O 1
ATOM 672 N N . GLU A 1 84 ? -4.647 -3.893 -6.265 1.00 95.06 84 GLU A N 1
ATOM 673 C CA . GLU A 1 84 ? -5.419 -4.939 -5.599 1.00 95.06 84 GLU A CA 1
ATOM 674 C C . GLU A 1 84 ? -6.034 -4.410 -4.300 1.00 95.06 84 GLU A C 1
ATOM 676 O O . GLU A 1 84 ? -5.398 -3.607 -3.616 1.00 95.06 84 GLU A O 1
ATOM 681 N N . PRO A 1 85 ? -7.237 -4.859 -3.901 1.00 95.31 85 PRO A N 1
ATOM 682 C CA . PRO A 1 85 ? -7.755 -4.585 -2.565 1.00 95.31 85 PRO A CA 1
ATOM 683 C C . PRO A 1 85 ? -6.774 -5.055 -1.484 1.00 95.31 85 PRO A C 1
ATOM 685 O O . PRO A 1 85 ? -6.139 -6.105 -1.613 1.00 95.31 85 PRO A O 1
ATOM 688 N N . ILE A 1 86 ? -6.673 -4.296 -0.397 1.00 95.31 86 ILE A N 1
ATOM 689 C CA . ILE A 1 86 ? -5.876 -4.700 0.765 1.00 95.31 86 ILE A CA 1
ATOM 690 C C . ILE A 1 86 ? -6.567 -5.844 1.513 1.00 95.31 86 ILE A C 1
ATOM 692 O O . ILE A 1 86 ? -7.785 -5.846 1.683 1.00 95.31 86 ILE A O 1
ATOM 696 N N . SER A 1 87 ? -5.775 -6.803 1.996 1.00 95.19 87 SER A N 1
ATOM 697 C CA . SER A 1 87 ? -6.217 -7.867 2.904 1.00 95.19 87 SER A CA 1
ATOM 698 C C . SER A 1 87 ? -5.871 -7.558 4.368 1.00 95.19 87 SER A C 1
ATOM 700 O O . SER A 1 87 ? -5.039 -6.700 4.657 1.00 95.19 87 SER A O 1
ATOM 702 N N . HIS A 1 88 ? -6.436 -8.309 5.321 1.00 93.81 88 HIS A N 1
ATOM 703 C CA . HIS A 1 88 ? -6.032 -8.199 6.732 1.00 93.81 88 HIS A CA 1
ATOM 704 C C . HIS A 1 88 ? -4.534 -8.466 6.948 1.00 93.81 88 HIS A C 1
ATOM 706 O O . HIS A 1 88 ? -3.900 -7.752 7.716 1.00 93.81 88 HIS A O 1
ATOM 712 N N . LYS A 1 89 ? -3.951 -9.423 6.213 1.00 95.50 89 LYS A N 1
ATOM 713 C CA . LYS A 1 89 ? -2.514 -9.722 6.281 1.00 95.50 89 LYS A CA 1
ATOM 714 C C . LYS A 1 89 ? -1.660 -8.542 5.812 1.00 95.50 89 LYS A C 1
ATOM 716 O O . LYS A 1 89 ? -0.590 -8.299 6.360 1.00 95.50 89 LYS A O 1
ATOM 721 N N . ASP A 1 90 ? -2.125 -7.809 4.803 1.00 97.00 90 ASP A N 1
ATOM 722 C CA . ASP A 1 90 ? -1.450 -6.594 4.342 1.00 97.00 90 ASP A CA 1
ATOM 723 C C . ASP A 1 90 ? -1.477 -5.509 5.433 1.00 97.00 90 ASP A C 1
ATOM 725 O O . ASP A 1 90 ? -0.458 -4.867 5.679 1.00 97.00 90 ASP A O 1
ATOM 729 N N . LEU A 1 91 ? -2.600 -5.354 6.146 1.00 97.00 91 LEU A N 1
ATOM 730 C CA . LEU A 1 91 ? -2.693 -4.437 7.290 1.00 97.00 91 LEU A CA 1
ATOM 731 C C . LEU A 1 91 ? -1.766 -4.846 8.443 1.00 97.00 91 LEU A C 1
ATOM 733 O O . LEU A 1 91 ? -1.110 -3.978 9.012 1.00 97.00 91 LEU A O 1
ATOM 737 N N . ASP A 1 92 ? -1.635 -6.145 8.736 1.00 96.50 92 ASP A N 1
ATOM 738 C CA . ASP A 1 92 ? -0.680 -6.640 9.740 1.00 96.50 92 ASP A CA 1
ATOM 739 C C . ASP A 1 92 ? 0.769 -6.275 9.365 1.00 96.50 92 ASP A C 1
ATOM 741 O O . ASP A 1 92 ? 1.576 -5.906 10.221 1.00 96.50 92 ASP A O 1
ATOM 745 N N . ILE A 1 93 ? 1.121 -6.357 8.076 1.00 96.56 93 ILE A N 1
ATOM 746 C CA . ILE A 1 93 ? 2.445 -5.956 7.578 1.00 96.56 93 ILE A CA 1
ATOM 747 C C . ILE A 1 93 ? 2.657 -4.449 7.767 1.00 96.56 93 ILE A C 1
ATOM 749 O O . ILE A 1 93 ? 3.725 -4.043 8.230 1.00 96.56 93 ILE A O 1
ATOM 753 N N . VAL A 1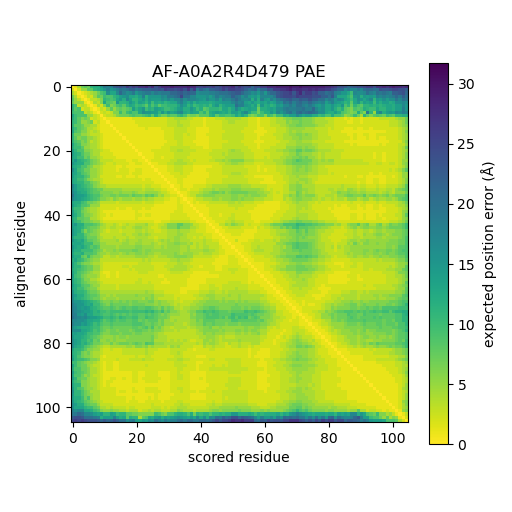 94 ? 1.657 -3.628 7.430 1.00 97.12 94 VAL A N 1
ATOM 754 C CA . VAL A 1 94 ? 1.728 -2.167 7.574 1.00 97.12 94 VAL A CA 1
ATOM 755 C C . VAL A 1 94 ? 1.847 -1.753 9.042 1.00 97.12 94 VAL A C 1
ATOM 757 O O . VAL A 1 94 ? 2.740 -0.972 9.366 1.00 97.12 94 VAL A O 1
ATOM 760 N N . GLU A 1 95 ? 1.017 -2.297 9.938 1.00 96.69 95 GLU A N 1
ATOM 761 C CA . GLU A 1 95 ? 1.098 -2.027 11.382 1.00 96.69 95 GLU A CA 1
ATOM 762 C C . GLU A 1 95 ? 2.482 -2.354 11.936 1.00 96.69 95 GLU A C 1
ATOM 764 O O . GLU A 1 95 ? 3.108 -1.519 12.587 1.00 96.69 95 GLU A O 1
ATOM 769 N N . ASN A 1 96 ? 2.982 -3.560 11.657 1.00 96.06 96 ASN A N 1
ATOM 770 C CA . ASN A 1 96 ? 4.280 -4.000 12.160 1.00 96.06 96 ASN A CA 1
ATOM 771 C C . ASN A 1 96 ? 5.426 -3.141 11.619 1.00 96.06 96 ASN A C 1
ATOM 773 O O . ASN A 1 96 ? 6.383 -2.864 12.340 1.00 96.06 96 ASN A O 1
ATOM 777 N N . TYR A 1 97 ? 5.343 -2.718 10.356 1.00 96.69 97 TYR A N 1
ATOM 778 C CA . TYR A 1 97 ? 6.320 -1.806 9.774 1.00 96.69 97 TYR A CA 1
ATOM 779 C C . TYR A 1 97 ? 6.321 -0.450 10.491 1.00 96.69 97 TYR A C 1
ATOM 781 O O . TYR A 1 97 ? 7.385 0.001 10.910 1.00 96.69 97 TYR A O 1
ATOM 789 N N . LEU A 1 98 ? 5.152 0.170 10.680 1.00 96.19 98 LEU A N 1
ATOM 790 C CA . LEU A 1 98 ? 5.037 1.478 11.332 1.00 96.19 98 LEU A CA 1
ATOM 791 C C . LEU A 1 98 ? 5.471 1.433 12.800 1.00 96.19 98 LEU A C 1
ATOM 793 O O . LEU A 1 98 ? 6.259 2.274 13.216 1.00 96.19 98 LEU A O 1
ATOM 797 N N . LYS A 1 99 ? 5.070 0.405 13.559 1.00 95.62 99 LYS A N 1
ATOM 798 C CA . LYS A 1 99 ? 5.517 0.216 14.952 1.00 95.62 99 LYS A CA 1
ATOM 799 C C . LYS A 1 99 ? 7.041 0.159 15.072 1.00 95.62 99 LYS A C 1
ATOM 801 O O . LYS A 1 99 ? 7.615 0.785 15.957 1.00 95.62 99 LYS A O 1
ATOM 806 N N . ARG A 1 100 ? 7.716 -0.527 14.137 1.00 93.94 100 ARG A N 1
ATOM 807 C CA . ARG A 1 100 ? 9.190 -0.546 14.070 1.00 93.94 100 ARG A CA 1
ATOM 808 C C . ARG A 1 100 ? 9.784 0.819 13.741 1.00 93.94 100 ARG A C 1
ATOM 810 O O . ARG A 1 100 ? 10.851 1.133 14.245 1.00 93.94 100 ARG A O 1
ATOM 817 N N . GLN A 1 101 ? 9.146 1.608 12.874 1.00 91.44 101 GLN A N 1
ATOM 818 C CA . GLN A 1 101 ? 9.609 2.971 12.575 1.00 91.44 101 GLN A CA 1
ATOM 819 C C . GLN A 1 101 ? 9.423 3.919 13.765 1.00 91.44 101 GLN A C 1
ATOM 821 O O . GLN A 1 101 ? 10.256 4.795 13.976 1.00 91.44 101 GLN A O 1
ATOM 826 N N . ASN A 1 102 ? 8.373 3.712 14.558 1.00 90.00 102 ASN A N 1
ATOM 827 C CA . ASN A 1 102 ? 8.058 4.524 15.731 1.00 90.00 102 ASN A CA 1
ATOM 828 C C . ASN A 1 102 ? 8.838 4.105 16.994 1.00 90.00 102 ASN A C 1
ATOM 830 O O . ASN A 1 102 ? 8.637 4.705 18.045 1.00 90.00 102 ASN A O 1
ATOM 834 N N . ASN A 1 103 ? 9.729 3.105 16.910 1.00 83.50 103 ASN A N 1
ATOM 835 C CA . ASN A 1 103 ? 10.429 2.499 18.055 1.00 83.50 103 ASN A CA 1
ATOM 836 C C . ASN A 1 103 ? 9.479 1.969 19.149 1.00 83.50 103 ASN A C 1
ATOM 838 O O . ASN A 1 103 ? 9.802 1.999 20.333 1.00 83.50 103 ASN A O 1
ATOM 842 N N . GLU A 1 104 ? 8.302 1.477 18.762 1.00 70.75 104 GLU A N 1
ATOM 843 C CA . GLU A 1 104 ? 7.332 0.860 19.679 1.00 70.75 104 GLU A CA 1
ATOM 844 C C . GLU A 1 104 ? 7.616 -0.642 19.917 1.00 70.75 104 GLU A C 1
ATOM 846 O O . GLU A 1 104 ? 6.760 -1.361 20.437 1.00 70.75 104 GLU A O 1
ATOM 851 N N . ILE A 1 105 ? 8.795 -1.131 19.501 1.00 53.88 105 ILE A N 1
ATOM 852 C CA . ILE A 1 105 ? 9.257 -2.528 19.600 1.00 53.88 105 ILE A CA 1
ATOM 853 C C . ILE A 1 105 ? 10.710 -2.562 20.067 1.00 53.88 105 ILE A C 1
ATOM 855 O O . ILE A 1 105 ? 11.513 -1.798 19.484 1.00 53.88 105 ILE A O 1
#

pLDDT: mean 90.44, std 10.76, range [49.44, 97.88]

Nearest PDB structures (foldseek):
  7zkg-assembly1_A  TM=3.490E-01  e=2.689E-02  Streptomyces griseofuscus
  3d2l-assembly1_A  TM=3.637E-01  e=2.730E-01  Exiguobacterium sibiricum 255-15
  1wzn-assembly1_A  TM=2.471E-01  e=4.184E-01  Pyrococcus horikoshii OT3
  7y8i-assembly1_A  TM=2.416E-01  e=2.730E-01  Chelicerata
  1p1k-assembly1_B-2  TM=3.614E-01  e=9.977E+00  Saccharomyces cerevisiae

Secondary structure (DSSP, 8-state):
--HHHHHHHHHHHHHHHHHHHTSTT-SEEEEE-SSEEEEEE-SS--EEETTTTEEEPSSEEEEEEEEE-SS-TT-EEEEEEEEEEPPHHHHHHHHHHHHHHTT--

Mean predicted aligned error: 5.19 Å

Radius of gyration: 15.4 Å; Cα contacts (8 Å, |Δi|>4): 168; chains: 1; bounding box: 52×23×37 Å

Sequence (105 aa):
MGENGKIILNIKQRAMEIKNTLNGGYNSVSIKTKDKLTRYDLDGKPHYEKTSKKIIDTPHKIEYTKHINPQDPTKYRMSQGLVEPISHKDLDIVENYLKRQNNEI

Organism: Campylobacter jejuni (NCBI:txid197)